Protein AF-A0A937S7Q6-F1 (afdb_monomer)

Foldseek 3Di:
DPPPVPPPDVPLLVQLVVCVVVVNDLVRSCVVSVHDSVVSVVSVVVVVVDPDDDDD

Radius of gyration: 12.67 Å; Cα contacts (8 Å, |Δi|>4): 25; chains: 1; bounding box: 28×22×34 Å

pLDDT: mean 75.59, std 17.86, range [39.25, 93.81]

Mean predicted aligned error: 8.97 Å

Structure (mmCIF, N/CA/C/O backbone):
data_AF-A0A937S7Q6-F1
#
_entry.id   AF-A0A937S7Q6-F1
#
loop_
_atom_site.group_PDB
_atom_site.id
_atom_site.type_symbol
_atom_site.label_atom_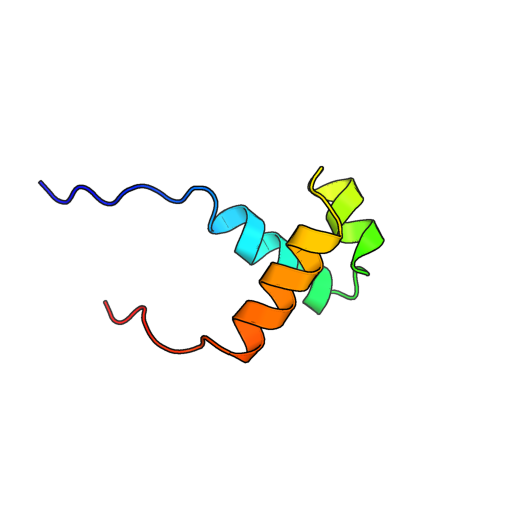id
_atom_site.label_alt_id
_atom_site.label_comp_id
_atom_site.label_asym_id
_atom_site.label_entity_id
_atom_site.label_seq_id
_atom_site.pdbx_PDB_ins_code
_atom_site.Cartn_x
_atom_site.Cartn_y
_atom_site.Cartn_z
_atom_site.occupancy
_atom_site.B_iso_or_equiv
_atom_site.auth_seq_id
_atom_site.auth_comp_id
_atom_site.auth_asym_id
_atom_site.auth_atom_id
_atom_site.pdbx_PDB_model_num
ATOM 1 N N . MET A 1 1 ? -19.341 -12.500 27.576 1.00 53.81 1 MET A N 1
ATOM 2 C CA . MET A 1 1 ? -19.58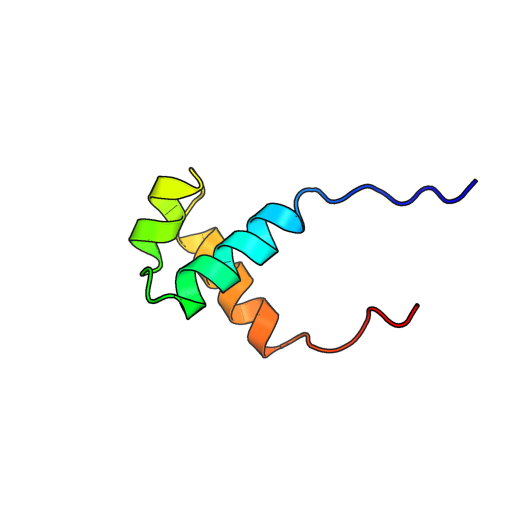9 -12.093 26.176 1.00 53.81 1 MET A CA 1
ATOM 3 C C . MET A 1 1 ? -18.373 -11.320 25.696 1.00 53.81 1 MET A C 1
ATOM 5 O O . MET A 1 1 ? -18.195 -10.172 26.081 1.00 53.81 1 MET A O 1
ATOM 9 N N . GLN A 1 2 ? -17.467 -11.985 24.978 1.00 47.78 2 GLN A N 1
ATOM 10 C CA . GLN A 1 2 ? -16.245 -11.365 24.470 1.00 47.78 2 GLN A CA 1
ATOM 11 C C . GLN A 1 2 ? -16.642 -10.496 23.272 1.00 47.78 2 GLN A C 1
ATOM 13 O O . GLN A 1 2 ? -16.849 -11.010 22.176 1.00 47.78 2 GLN A O 1
ATOM 18 N N . TYR A 1 3 ? -16.809 -9.190 23.478 1.00 50.81 3 TYR A N 1
ATOM 19 C CA . TYR A 1 3 ? -16.960 -8.229 22.386 1.00 50.81 3 TYR A CA 1
ATOM 20 C C . TYR A 1 3 ? -15.615 -8.108 21.660 1.00 50.81 3 TYR A C 1
ATOM 22 O O . TYR A 1 3 ? -14.869 -7.146 21.829 1.00 50.81 3 TYR A O 1
ATOM 30 N N . LYS A 1 4 ? -15.262 -9.138 20.887 1.00 51.88 4 LYS A N 1
ATOM 31 C CA . LYS A 1 4 ? -14.153 -9.090 19.944 1.00 51.88 4 LYS A CA 1
ATOM 32 C C . LYS A 1 4 ? -14.661 -8.214 18.808 1.00 51.88 4 LYS A C 1
ATOM 34 O O . LYS A 1 4 ? -15.362 -8.716 17.942 1.00 51.88 4 LYS A O 1
ATOM 39 N N . TYR A 1 5 ? -14.411 -6.903 18.888 1.00 49.31 5 TYR A N 1
ATOM 40 C CA . TYR A 1 5 ? -14.631 -5.965 17.785 1.00 49.31 5 TYR A CA 1
ATOM 41 C C . TYR A 1 5 ? -13.974 -6.582 16.547 1.00 49.31 5 TYR A C 1
ATOM 43 O O . TYR A 1 5 ? -12.740 -6.602 16.477 1.00 49.31 5 TYR A O 1
ATOM 51 N N . PRO A 1 6 ? -14.740 -7.181 15.620 1.00 51.09 6 PRO A N 1
ATOM 52 C CA . PRO A 1 6 ? -14.148 -7.940 14.549 1.00 51.09 6 PRO A CA 1
ATOM 53 C C . PRO A 1 6 ? -13.656 -6.919 13.540 1.00 51.09 6 PRO A C 1
ATOM 55 O O . PRO A 1 6 ? -14.407 -6.377 12.741 1.00 51.09 6 PRO A O 1
ATOM 58 N N . GLY A 1 7 ? -12.374 -6.600 13.667 1.00 51.25 7 GLY A N 1
ATOM 59 C CA . GLY A 1 7 ? -11.497 -6.511 12.526 1.00 51.25 7 GLY A CA 1
ATOM 60 C C . GLY A 1 7 ? -12.027 -5.703 11.351 1.00 51.25 7 GLY A C 1
ATOM 61 O O . GLY A 1 7 ? -12.319 -6.259 10.302 1.00 51.25 7 GLY A O 1
ATOM 62 N N . TYR A 1 8 ? -12.032 -4.387 11.488 1.00 53.25 8 TYR A N 1
ATOM 63 C CA . TYR A 1 8 ? -11.957 -3.508 10.331 1.00 53.25 8 TYR A CA 1
ATOM 64 C C . TYR A 1 8 ? -10.460 -3.267 10.037 1.00 53.25 8 TYR A C 1
ATOM 66 O O . TYR A 1 8 ? -9.848 -2.381 10.622 1.00 53.25 8 TYR A O 1
ATOM 74 N N . VAL A 1 9 ? -9.688 -4.034 9.266 1.00 63.59 9 VAL A N 1
ATOM 75 C CA . VAL A 1 9 ? -9.897 -5.205 8.412 1.00 63.59 9 VAL A CA 1
ATOM 76 C C . VAL A 1 9 ? -8.555 -5.974 8.471 1.00 63.59 9 VAL A C 1
ATOM 78 O O . VAL A 1 9 ? -7.643 -5.668 7.701 1.00 63.59 9 VAL A O 1
ATOM 81 N N . PRO A 1 10 ? -8.312 -6.853 9.467 1.00 68.25 10 PRO A N 1
ATOM 82 C CA . PRO A 1 10 ? -7.034 -7.555 9.619 1.00 68.25 10 PRO A CA 1
ATOM 83 C C . PRO A 1 10 ? -6.722 -8.390 8.379 1.00 68.25 10 PRO A C 1
ATOM 85 O O . PRO A 1 10 ? -5.562 -8.514 8.012 1.00 68.25 10 PRO A O 1
ATOM 88 N N . GLU A 1 11 ? -7.761 -8.855 7.691 1.00 76.56 11 GLU A N 1
ATOM 89 C CA . GLU A 1 11 ? -7.670 -9.553 6.417 1.00 76.56 11 GLU A CA 1
ATOM 90 C C . GLU A 1 11 ? -7.055 -8.680 5.315 1.00 76.56 11 GLU A C 1
ATOM 92 O O . GLU A 1 11 ? -6.087 -9.093 4.692 1.00 76.56 11 GLU A O 1
ATOM 97 N N . VAL A 1 12 ? -7.490 -7.425 5.150 1.00 80.94 12 VAL A N 1
ATOM 98 C CA . VAL A 1 12 ? -6.871 -6.495 4.183 1.00 80.94 12 VAL A CA 1
ATOM 99 C C . VAL A 1 12 ? -5.429 -6.188 4.580 1.00 80.94 12 VAL A C 1
ATOM 101 O O . VAL A 1 12 ? -4.557 -6.095 3.724 1.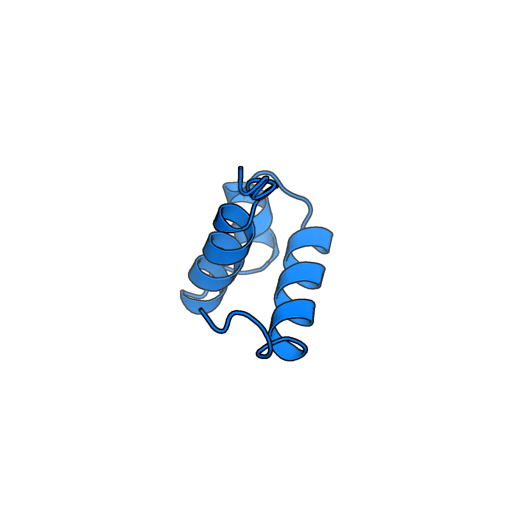00 80.94 12 VAL A O 1
ATOM 104 N N . LYS A 1 13 ? -5.124 -6.087 5.880 1.00 81.81 13 LYS A N 1
ATOM 105 C CA . LYS A 1 13 ? -3.733 -5.927 6.336 1.00 81.81 13 LYS A CA 1
ATOM 106 C C . LYS A 1 13 ? -2.887 -7.155 6.011 1.00 81.81 13 LYS A C 1
ATOM 108 O O . LYS A 1 13 ? -1.727 -7.005 5.635 1.00 81.81 13 LYS A O 1
ATOM 113 N N . GLN A 1 14 ? -3.424 -8.361 6.175 1.00 84.81 14 GLN A N 1
ATOM 114 C CA . GLN A 1 14 ? -2.777 -9.622 5.794 1.00 84.81 14 GLN A CA 1
ATOM 115 C C . GLN A 1 14 ? -2.535 -9.665 4.291 1.00 84.81 14 GLN A C 1
ATOM 117 O O . GLN A 1 14 ? -1.376 -9.701 3.894 1.00 84.81 14 GLN A O 1
ATOM 122 N N . GLN A 1 15 ? -3.569 -9.426 3.488 1.00 88.06 15 GLN A N 1
ATOM 123 C CA . GLN A 1 15 ? -3.477 -9.345 2.032 1.00 88.06 15 GLN A CA 1
ATOM 124 C C . GLN A 1 15 ? -2.440 -8.319 1.557 1.00 88.06 15 GLN A C 1
ATOM 126 O O . GLN A 1 15 ? -1.657 -8.628 0.667 1.00 88.06 15 GLN A O 1
ATOM 131 N N . ILE A 1 16 ? -2.345 -7.135 2.179 1.00 89.00 16 ILE A N 1
ATOM 132 C CA . ILE A 1 16 ? -1.287 -6.161 1.858 1.00 89.00 16 ILE A CA 1
ATOM 133 C C . ILE A 1 16 ? 0.115 -6.754 2.074 1.00 89.00 16 ILE A C 1
ATOM 135 O O . ILE A 1 16 ? 0.999 -6.516 1.252 1.00 89.00 16 ILE A O 1
ATOM 139 N N . SER A 1 17 ? 0.342 -7.508 3.161 1.00 85.94 17 SER A N 1
ATOM 140 C CA . SER A 1 17 ? 1.641 -8.177 3.350 1.00 85.94 17 SER A CA 1
ATOM 141 C C . SER A 1 17 ? 1.847 -9.256 2.333 1.00 85.9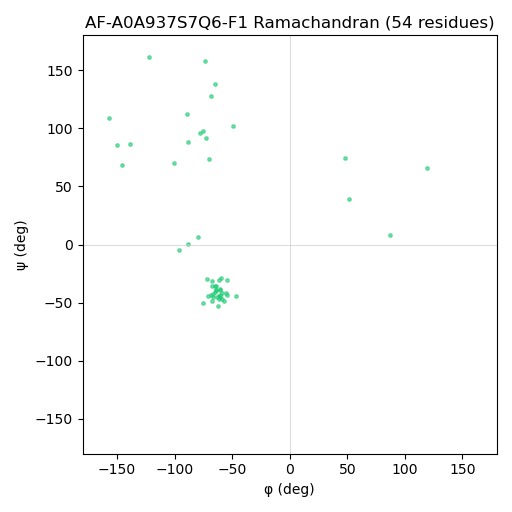4 17 SER A C 1
ATOM 143 O O . SER A 1 17 ? 2.929 -9.327 1.777 1.00 85.94 17 SER A O 1
ATOM 145 N N . ASP A 1 18 ? 0.853 -10.115 2.152 1.00 90.00 18 ASP A N 1
ATOM 146 C CA . ASP A 1 18 ? 1.013 -11.307 1.343 1.00 90.00 18 ASP A CA 1
ATOM 147 C C . ASP A 1 18 ? 1.306 -10.881 -0.089 1.00 90.00 18 ASP A C 1
ATOM 149 O O . ASP A 1 18 ? 2.282 -11.325 -0.682 1.00 90.00 18 ASP A O 1
ATOM 153 N N . MET A 1 19 ? 0.561 -9.908 -0.611 1.00 91.38 19 MET A N 1
ATOM 154 C CA . MET A 1 19 ? 0.828 -9.317 -1.916 1.00 91.38 19 MET A CA 1
ATOM 155 C C . MET A 1 19 ? 2.226 -8.693 -1.990 1.00 91.38 19 MET A C 1
ATOM 157 O O . MET A 1 19 ? 2.961 -8.978 -2.934 1.00 91.38 19 MET A O 1
ATOM 161 N N . ALA A 1 20 ? 2.633 -7.897 -0.995 1.00 87.00 20 ALA A N 1
ATOM 162 C CA . ALA A 1 20 ? 3.961 -7.281 -0.985 1.00 87.00 20 ALA A CA 1
ATOM 163 C C . ALA A 1 20 ? 5.102 -8.315 -0.901 1.00 87.00 20 ALA A C 1
ATOM 165 O O . ALA A 1 20 ? 6.112 -8.171 -1.587 1.00 87.00 20 ALA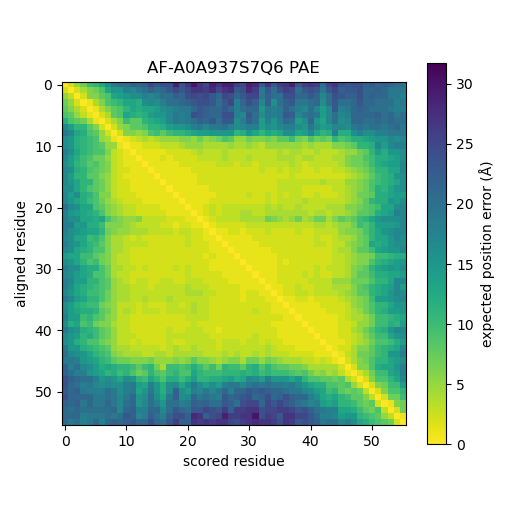 A O 1
ATOM 166 N N . MET A 1 21 ? 4.933 -9.374 -0.104 1.00 87.00 21 MET A N 1
ATOM 167 C CA . MET A 1 21 ? 5.879 -10.488 0.041 1.00 87.00 21 MET A CA 1
ATOM 168 C C . MET A 1 21 ? 5.978 -11.327 -1.238 1.00 87.00 21 MET A C 1
ATOM 170 O O . MET A 1 21 ? 7.051 -11.826 -1.559 1.00 87.00 21 MET A O 1
ATOM 174 N N . ASN A 1 22 ? 4.889 -11.426 -2.002 1.00 90.88 22 ASN A N 1
ATOM 175 C CA . ASN A 1 22 ? 4.862 -12.051 -3.327 1.00 90.88 22 ASN A CA 1
ATOM 176 C C . ASN A 1 22 ? 5.405 -11.131 -4.444 1.00 90.88 22 ASN A C 1
ATOM 178 O O . ASN A 1 22 ? 5.324 -11.476 -5.621 1.00 90.88 22 ASN A O 1
ATOM 182 N N . GLY A 1 23 ? 5.951 -9.957 -4.104 1.00 89.31 23 GLY A N 1
ATOM 183 C CA . GLY A 1 23 ? 6.560 -9.025 -5.057 1.00 89.31 23 GLY A CA 1
ATOM 184 C C . GLY A 1 23 ? 5.592 -8.032 -5.711 1.00 89.31 23 GLY A C 1
ATOM 185 O O . GLY A 1 23 ? 5.997 -7.297 -6.613 1.00 89.31 23 GLY A O 1
ATOM 186 N N . SER A 1 24 ? 4.332 -7.957 -5.267 1.00 90.81 24 SER A N 1
ATOM 187 C CA . SER A 1 24 ? 3.408 -6.904 -5.705 1.00 90.81 24 SER A CA 1
ATOM 188 C C . SER A 1 24 ? 3.866 -5.553 -5.150 1.00 90.81 24 SER A C 1
ATOM 190 O O . SER A 1 24 ? 4.114 -5.377 -3.956 1.00 90.81 24 SER A O 1
ATOM 192 N N . GLY A 1 25 ? 4.003 -4.564 -6.032 1.00 91.75 25 GLY A N 1
ATOM 193 C CA . GLY A 1 25 ? 4.366 -3.210 -5.630 1.00 91.75 25 GLY A CA 1
ATOM 194 C C . GLY A 1 25 ? 3.203 -2.479 -4.954 1.00 91.75 25 GLY A C 1
ATOM 195 O O . GLY A 1 25 ? 2.037 -2.729 -5.237 1.00 91.75 25 GLY A O 1
ATOM 196 N N . ILE A 1 26 ? 3.516 -1.458 -4.152 1.00 92.31 26 ILE A N 1
ATOM 197 C CA . ILE A 1 26 ? 2.537 -0.635 -3.410 1.00 92.31 26 ILE A CA 1
ATOM 198 C C . ILE A 1 26 ? 1.341 -0.183 -4.271 1.00 92.31 26 ILE A C 1
ATOM 200 O O . ILE A 1 26 ? 0.195 -0.218 -3.827 1.00 92.31 26 ILE A O 1
ATOM 204 N N . ARG A 1 27 ? 1.602 0.269 -5.506 1.00 93.50 27 ARG A N 1
ATOM 205 C CA . ARG A 1 27 ? 0.557 0.749 -6.429 1.00 93.50 27 ARG A CA 1
ATOM 206 C C . ARG A 1 27 ? -0.314 -0.373 -6.984 1.00 93.50 27 ARG A C 1
ATOM 208 O O . ARG A 1 27 ? -1.453 -0.112 -7.345 1.00 93.50 27 ARG A O 1
ATOM 215 N N . ASP A 1 28 ? 0.237 -1.570 -7.120 1.00 93.12 28 ASP A N 1
ATOM 216 C CA . ASP A 1 28 ? -0.480 -2.739 -7.620 1.00 93.12 28 ASP A CA 1
ATOM 217 C C . ASP A 1 28 ? -1.425 -3.272 -6.537 1.00 93.12 28 ASP A C 1
ATOM 219 O O . ASP A 1 28 ? -2.635 -3.313 -6.739 1.00 93.12 28 ASP A O 1
ATOM 223 N N . THR A 1 29 ? -0.904 -3.472 -5.324 1.00 92.00 29 THR A N 1
ATOM 224 C CA . THR A 1 29 ? -1.696 -3.819 -4.134 1.00 92.00 29 THR A CA 1
ATOM 225 C C .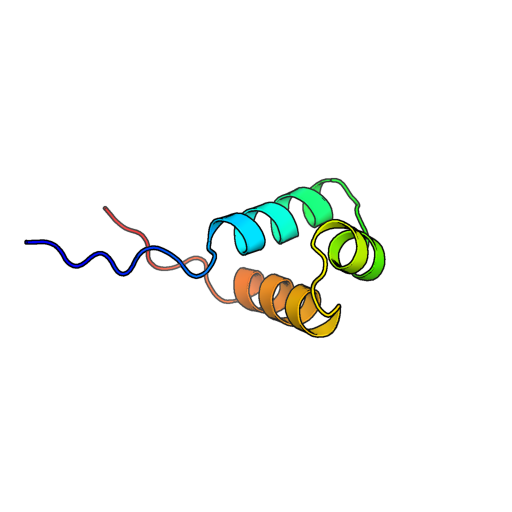 THR A 1 29 ? -2.829 -2.821 -3.876 1.00 92.00 29 THR A C 1
ATOM 227 O O . THR A 1 29 ? -3.961 -3.214 -3.614 1.00 92.00 29 THR A O 1
ATOM 230 N N . ALA A 1 30 ? -2.557 -1.517 -4.008 1.00 92.00 30 ALA A N 1
ATOM 231 C CA . ALA A 1 30 ? -3.570 -0.471 -3.867 1.00 92.00 30 ALA A CA 1
ATOM 232 C C . ALA A 1 30 ? -4.711 -0.589 -4.895 1.00 92.00 30 ALA A C 1
ATOM 234 O O . ALA A 1 30 ? -5.870 -0.357 -4.554 1.00 92.00 30 ALA A O 1
ATOM 235 N N . ARG A 1 31 ? -4.398 -0.965 -6.144 1.00 93.81 31 ARG A N 1
ATOM 236 C CA . ARG A 1 31 ? -5.404 -1.154 -7.201 1.00 93.81 31 ARG A CA 1
ATOM 237 C C . ARG A 1 31 ? -6.250 -2.397 -6.969 1.00 93.81 31 ARG A C 1
ATOM 239 O O . ARG A 1 31 ? -7.461 -2.311 -7.110 1.00 93.81 31 ARG A O 1
ATOM 246 N N . VAL A 1 32 ? -5.621 -3.511 -6.604 1.00 91.12 32 VAL A N 1
ATOM 247 C CA . VAL A 1 32 ? -6.304 -4.794 -6.373 1.00 91.12 32 VAL A CA 1
ATOM 248 C C . VAL A 1 32 ? -7.219 -4.726 -5.154 1.00 91.12 32 VAL A C 1
ATOM 250 O O . VAL A 1 32 ? -8.348 -5.196 -5.202 1.00 91.12 32 VAL A O 1
ATOM 253 N N . LEU A 1 33 ? -6.750 -4.106 -4.069 1.00 88.00 33 LEU A N 1
ATOM 254 C CA . LEU A 1 33 ? -7.510 -4.000 -2.822 1.00 88.00 33 LEU A CA 1
ATOM 255 C C . LEU A 1 33 ? -8.427 -2.769 -2.775 1.00 88.00 33 LEU A C 1
ATOM 257 O O . LEU A 1 33 ? -9.098 -2.557 -1.770 1.00 88.00 33 LEU A O 1
ATOM 261 N N . HIS A 1 34 ? -8.457 -1.950 -3.833 1.00 89.19 34 HIS A N 1
ATOM 262 C CA . HIS A 1 34 ? -9.245 -0.714 -3.910 1.00 89.19 34 HIS A CA 1
ATOM 263 C C . HIS A 1 34 ? -9.026 0.241 -2.720 1.00 89.19 34 HIS A C 1
ATOM 265 O O . HIS A 1 34 ? -9.950 0.893 -2.234 1.00 89.19 34 HIS A O 1
ATOM 271 N N . ILE A 1 35 ? -7.778 0.349 -2.257 1.00 87.69 35 ILE A N 1
ATOM 272 C CA . ILE A 1 35 ? -7.372 1.220 -1.146 1.00 87.69 35 ILE A CA 1
ATOM 273 C C . ILE A 1 35 ? -6.298 2.209 -1.586 1.00 87.69 35 ILE A C 1
ATOM 275 O O . ILE A 1 35 ? -5.585 2.011 -2.566 1.00 87.69 35 ILE A O 1
ATOM 279 N N . SER A 1 36 ? -6.125 3.279 -0.816 1.00 89.94 36 SER A N 1
ATOM 280 C CA . SER A 1 36 ? -5.091 4.269 -1.101 1.00 89.94 36 SER A CA 1
ATOM 281 C C . SER A 1 36 ? -3.676 3.674 -0.964 1.00 89.94 36 SER A C 1
ATOM 283 O O . SER A 1 36 ? -3.385 3.009 0.035 1.00 89.94 36 SER A O 1
ATOM 285 N N . PRO A 1 37 ? -2.737 3.987 -1.880 1.00 90.25 37 PRO A N 1
ATOM 286 C CA . PRO A 1 37 ? -1.325 3.607 -1.752 1.00 90.25 37 PRO A CA 1
ATOM 287 C C . PRO A 1 37 ? -0.688 4.068 -0.433 1.00 90.25 37 PRO A C 1
ATOM 289 O O . PRO A 1 37 ? 0.194 3.410 0.111 1.00 90.25 37 PRO A O 1
ATOM 292 N N . THR A 1 38 ? -1.158 5.189 0.114 1.00 91.19 38 THR A N 1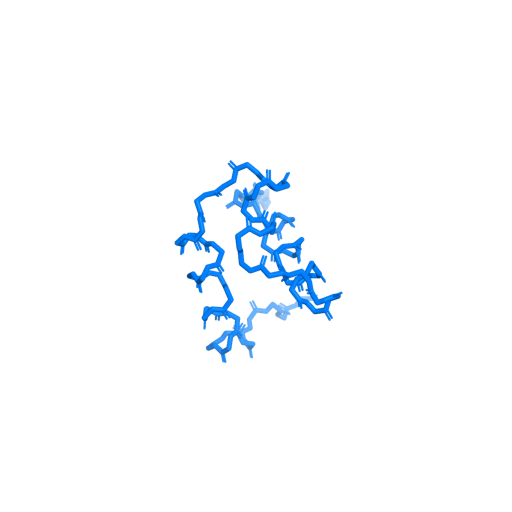
ATOM 293 C CA . THR A 1 38 ? -0.743 5.706 1.425 1.00 91.19 38 THR A CA 1
ATOM 294 C C . THR A 1 38 ? -1.132 4.771 2.569 1.00 91.19 38 THR A C 1
ATOM 296 O O . THR A 1 38 ? -0.356 4.612 3.510 1.00 91.19 38 THR A O 1
ATOM 299 N N . THR A 1 39 ? -2.286 4.106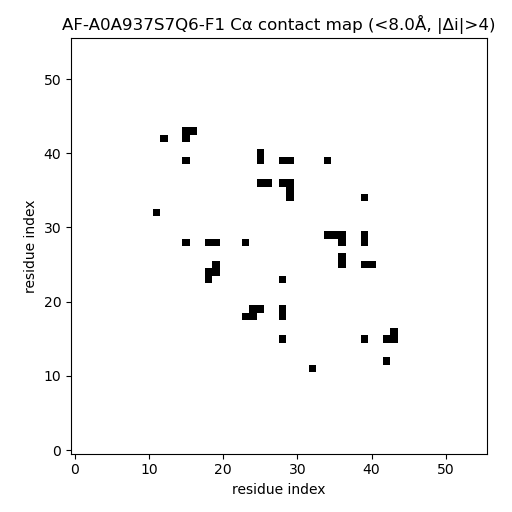 2.474 1.00 87.44 39 THR A N 1
ATOM 300 C CA . THR A 1 39 ? -2.723 3.071 3.419 1.00 87.44 39 THR A CA 1
ATOM 301 C C . THR A 1 39 ? -1.818 1.850 3.327 1.00 87.44 39 THR A C 1
ATOM 303 O O . THR A 1 39 ? -1.340 1.381 4.353 1.00 87.44 39 THR A O 1
ATOM 306 N N . VAL A 1 40 ? -1.491 1.399 2.111 1.00 89.12 40 VAL A N 1
ATOM 307 C CA . VAL A 1 40 ? -0.545 0.293 1.882 1.00 89.12 40 VAL A CA 1
ATOM 308 C C . VAL A 1 40 ? 0.815 0.597 2.518 1.00 89.12 40 VAL A C 1
ATOM 310 O O . VAL A 1 40 ? 1.327 -0.202 3.296 1.00 89.12 40 VAL A O 1
ATOM 313 N N . ILE A 1 41 ? 1.372 1.788 2.274 1.00 90.31 41 ILE A N 1
ATOM 314 C CA . ILE A 1 41 ? 2.643 2.222 2.879 1.00 90.31 41 ILE A CA 1
ATOM 315 C C . ILE A 1 41 ? 2.542 2.259 4.406 1.00 90.31 41 ILE A C 1
ATOM 317 O O . ILE A 1 41 ? 3.448 1.793 5.094 1.00 90.31 41 ILE A O 1
ATOM 321 N N . LYS A 1 42 ? 1.458 2.821 4.950 1.00 87.56 42 LYS A N 1
ATOM 322 C CA . LYS A 1 42 ? 1.245 2.914 6.398 1.00 87.56 42 LYS A CA 1
ATOM 323 C C . LYS A 1 42 ? 1.199 1.530 7.044 1.00 87.56 42 LYS A C 1
ATOM 325 O O . LYS A 1 42 ? 1.831 1.344 8.080 1.00 87.56 42 LYS A O 1
ATOM 330 N N . GLU A 1 43 ? 0.506 0.574 6.432 1.00 85.88 43 GLU A N 1
ATOM 331 C CA . GLU A 1 43 ? 0.419 -0.801 6.932 1.00 85.88 43 GLU A CA 1
ATOM 332 C C . GLU A 1 43 ? 1.759 -1.541 6.823 1.00 85.88 43 GLU A C 1
ATOM 334 O O . GLU A 1 43 ? 2.196 -2.155 7.798 1.00 85.88 43 GLU A O 1
ATOM 339 N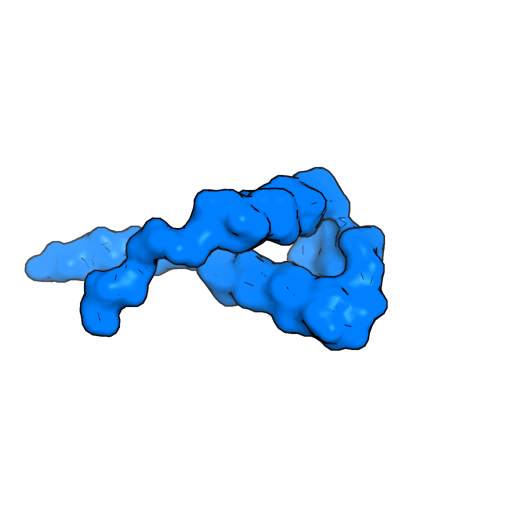 N . LEU A 1 44 ? 2.474 -1.411 5.699 1.00 85.25 44 LEU A N 1
ATOM 340 C CA . LEU A 1 44 ? 3.813 -1.992 5.544 1.00 85.25 44 LEU A CA 1
ATOM 341 C C . LEU A 1 44 ? 4.806 -1.419 6.567 1.00 85.25 44 LEU A C 1
ATOM 343 O O . LEU A 1 44 ? 5.525 -2.175 7.215 1.00 85.25 44 LEU A O 1
ATOM 347 N N . LYS A 1 45 ? 4.805 -0.098 6.787 1.00 84.38 45 LYS A N 1
ATOM 348 C CA . LYS A 1 45 ? 5.645 0.544 7.814 1.00 84.38 45 LYS A CA 1
ATOM 349 C C . LYS A 1 45 ? 5.270 0.098 9.228 1.00 84.38 45 LYS A C 1
ATOM 351 O O . LYS A 1 45 ? 6.157 -0.104 10.050 1.00 84.38 45 LYS A O 1
ATOM 356 N N . LYS A 1 46 ? 3.974 -0.067 9.513 1.00 77.50 46 LYS A N 1
ATOM 357 C CA . LYS A 1 46 ? 3.480 -0.490 10.830 1.00 77.50 46 LYS A CA 1
ATOM 358 C C . LYS A 1 46 ? 3.878 -1.929 11.164 1.00 77.50 46 LYS A C 1
ATOM 360 O O . LYS A 1 46 ? 4.201 -2.207 12.316 1.00 77.50 46 LYS A O 1
ATOM 365 N N . ARG A 1 47 ? 3.918 -2.828 10.174 1.00 68.56 47 ARG A N 1
ATOM 366 C CA . ARG A 1 47 ? 4.407 -4.203 10.373 1.00 68.56 47 ARG A CA 1
ATOM 367 C C . ARG A 1 47 ? 5.860 -4.268 10.827 1.00 68.56 47 ARG A C 1
ATOM 369 O O . ARG A 1 47 ? 6.165 -5.072 11.699 1.00 68.56 47 ARG A O 1
ATOM 376 N N . VAL A 1 48 ? 6.730 -3.410 10.292 1.00 62.28 48 VAL A N 1
ATOM 377 C CA . VAL A 1 48 ? 8.142 -3.355 10.714 1.00 62.28 48 VAL A CA 1
ATOM 378 C C . VAL A 1 48 ? 8.266 -2.982 12.199 1.00 62.28 48 VAL A C 1
ATOM 380 O O . VAL A 1 48 ? 9.178 -3.441 12.873 1.00 62.28 48 VAL A O 1
ATOM 383 N N . SER A 1 49 ? 7.327 -2.193 12.733 1.00 55.59 49 SER A N 1
ATOM 384 C CA . SER A 1 49 ? 7.343 -1.724 14.125 1.00 55.59 49 SER A CA 1
ATOM 385 C C . SER A 1 49 ? 6.508 -2.549 15.111 1.00 55.59 49 SER A C 1
ATOM 387 O O . SER A 1 49 ? 6.469 -2.209 16.291 1.00 55.59 49 SER A O 1
ATOM 389 N N . THR A 1 50 ? 5.758 -3.563 14.671 1.00 47.97 50 THR A N 1
ATOM 390 C CA . THR A 1 50 ? 4.749 -4.204 15.535 1.00 47.97 50 THR A CA 1
ATOM 391 C C . THR A 1 50 ? 4.631 -5.701 15.254 1.00 47.97 50 THR A C 1
ATOM 393 O O . THR A 1 50 ? 3.616 -6.183 14.762 1.00 47.97 50 THR A O 1
ATOM 396 N N . GLN A 1 51 ? 5.680 -6.446 15.604 1.00 50.53 51 GLN A N 1
ATOM 397 C CA . GLN A 1 51 ? 5.569 -7.847 16.022 1.00 50.53 51 GLN A CA 1
ATOM 398 C C . GLN A 1 51 ? 5.634 -7.904 17.553 1.00 50.53 51 GLN A C 1
ATOM 400 O O . GLN A 1 51 ? 6.623 -8.323 18.142 1.00 50.53 51 GLN A O 1
ATOM 405 N N . SER A 1 52 ? 4.595 -7.421 18.224 1.00 46.59 52 SER A N 1
ATOM 406 C CA . SER A 1 52 ? 4.379 -7.711 19.640 1.00 46.59 52 SER A CA 1
ATOM 407 C C . SER A 1 52 ? 2.905 -7.516 19.957 1.00 46.59 52 SER A C 1
ATOM 409 O O . SER A 1 52 ? 2.386 -6.404 19.963 1.00 46.59 52 SER A O 1
ATOM 411 N N . GLY A 1 53 ? 2.223 -8.631 20.199 1.00 53.75 53 GLY A N 1
ATOM 412 C CA . GLY A 1 53 ? 0.896 -8.625 20.795 1.00 53.75 53 GLY A CA 1
ATOM 413 C C . GLY A 1 53 ? -0.188 -9.223 19.923 1.00 53.75 53 GLY A C 1
ATOM 414 O O . GLY A 1 53 ? -1.117 -8.510 19.584 1.00 53.75 53 GLY A O 1
ATOM 415 N N . GLU A 1 54 ? -0.102 -10.528 19.660 1.00 46.88 54 GLU A N 1
ATOM 416 C CA . GLU A 1 54 ? -1.241 -11.434 19.864 1.00 46.88 54 GLU A CA 1
ATOM 417 C C . GLU A 1 54 ? -0.686 -12.724 20.493 1.00 46.88 54 GLU A C 1
ATOM 419 O O . GLU A 1 54 ? -0.253 -13.650 19.818 1.00 46.88 54 GLU A O 1
ATOM 424 N N . CYS A 1 55 ? -0.593 -12.707 21.826 1.00 43.81 55 CYS A N 1
ATOM 425 C CA . CYS A 1 55 ? -0.497 -13.896 22.664 1.00 43.81 55 CYS A CA 1
ATOM 426 C C . CYS A 1 55 ? -1.938 -14.298 22.981 1.00 43.81 55 CYS A C 1
ATOM 428 O O . CYS A 1 55 ? -2.633 -13.522 23.642 1.00 43.81 55 CYS A O 1
ATOM 430 N N . SER A 1 56 ? -2.408 -15.431 22.466 1.00 39.25 56 SER A N 1
ATOM 431 C CA . SER A 1 56 ? -3.557 -16.203 22.968 1.00 39.25 56 SER A CA 1
ATOM 432 C C . SER A 1 56 ? -3.562 -17.568 22.301 1.00 39.25 56 SER A C 1
ATOM 434 O O . SER A 1 56 ? -3.599 -17.588 21.051 1.00 39.25 56 SER A O 1
#

Secondary structure (DSSP, 8-state):
-------SSHHHHHHHHHHHHTT--HHHHHHHTT--HHHHHHHHHHHHH-------

Sequence (56 aa):
MQYKYPGYVPEVKQQISDMAMNGSGIRDTARVLHISPTTVIKELKKRVSTQSGECS

Solvent-accessible surface area (backbone atoms only — not comparable to full-atom values): 3579 Å² total; per-residue (Å²): 133,84,83,70,79,79,58,96,46,59,64,61,55,46,50,53,49,52,42,44,75,73,67,41,49,58,68,54,48,18,62,78,69,73,44,57,46,67,55,48,52,51,52,57,56,46,53,79,76,54,88,77,86,85,88,130

Nearest PDB structures (foldseek):
  6pax-assembly1_A  TM=8.491E-01  e=2.234E-01  Homo sapiens
  4ldz-assembly1_B  TM=7.888E-01  e=3.988E-01  Bacillus subtilis subsp. subtilis str. 168
  4zms-assembly1_B  TM=9.158E-01  e=1.271E+00  Streptococcus pneumoniae R6
  1p4w-assembly1_A  TM=7.250E-01  e=1.754E+00  Erwinia amylovora
  4yrv-assembly1_A  TM=6.573E-01  e=1.048E+00  Nostoc sp. PCC 7120 = FACHB-418